Protein AF-A0A6G7J2C0-F1 (afdb_monomer)

Organism: NCBI:txid2698672

Radius of gyration: 21.56 Å; Cα contacts (8 Å, |Δi|>4): 26; chains: 1; bounding box: 56×35×56 Å

Structure (mmCIF, N/CA/C/O backbone):
data_AF-A0A6G7J2C0-F1
#
_entry.id   AF-A0A6G7J2C0-F1
#
loop_
_atom_site.group_PDB
_atom_site.id
_atom_site.type_symbol
_atom_site.label_atom_id
_atom_site.label_alt_id
_atom_site.label_comp_id
_atom_site.label_asym_id
_atom_site.label_entity_id
_atom_site.label_seq_id
_atom_site.pdbx_PDB_ins_code
_atom_site.Cartn_x
_atom_site.Cartn_y
_atom_site.Cartn_z
_atom_site.occupancy
_atom_site.B_iso_or_equiv
_atom_site.auth_seq_id
_atom_site.auth_comp_id
_atom_site.auth_asym_id
_atom_site.auth_atom_id
_atom_site.pdbx_PDB_model_num
ATOM 1 N N . MET A 1 1 ? -13.205 -16.203 35.565 1.00 45.34 1 MET A N 1
ATOM 2 C CA . MET A 1 1 ? -14.034 -15.531 34.541 1.00 45.34 1 MET A CA 1
ATOM 3 C C . MET A 1 1 ? -13.905 -14.036 34.755 1.00 45.34 1 MET A C 1
ATOM 5 O O . MET A 1 1 ? -14.518 -13.513 35.676 1.00 45.34 1 MET A O 1
ATOM 9 N N . ASP A 1 2 ? -13.045 -13.374 33.986 1.00 49.81 2 ASP A N 1
ATOM 10 C CA . ASP A 1 2 ? -12.829 -11.933 34.119 1.00 49.81 2 ASP A CA 1
ATOM 11 C C . ASP A 1 2 ? -14.037 -11.169 33.545 1.00 49.81 2 ASP A C 1
ATOM 13 O O . ASP A 1 2 ? -14.315 -11.217 32.341 1.00 49.81 2 ASP A O 1
ATOM 17 N N . ARG A 1 3 ? -14.827 -10.538 34.423 1.00 58.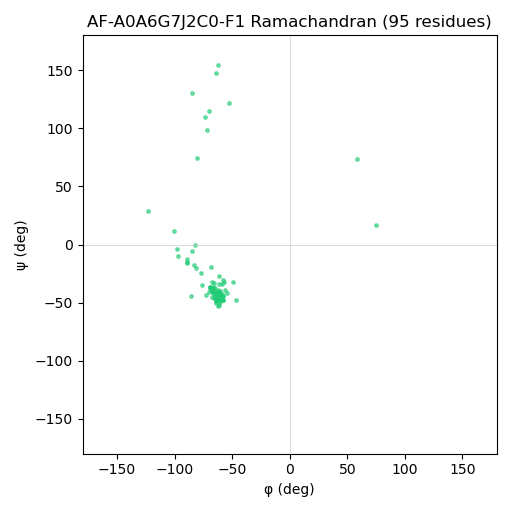06 3 ARG A N 1
ATOM 18 C CA . ARG A 1 3 ? -15.996 -9.733 34.041 1.00 58.06 3 ARG A CA 1
ATOM 19 C C . ARG A 1 3 ? -15.511 -8.356 33.600 1.00 58.06 3 ARG A C 1
ATOM 21 O O . ARG A 1 3 ? -15.701 -7.380 34.317 1.00 58.06 3 ARG A O 1
ATOM 28 N N . SER A 1 4 ? -14.923 -8.293 32.407 1.00 62.34 4 SER A N 1
ATOM 29 C CA . SER A 1 4 ? -14.561 -7.020 31.783 1.00 62.34 4 SER A CA 1
ATOM 30 C C . SER A 1 4 ? -15.774 -6.096 31.735 1.00 62.34 4 SER A C 1
ATOM 32 O O . SER A 1 4 ? -16.826 -6.440 31.175 1.00 62.34 4 SER A O 1
ATOM 34 N N . THR A 1 5 ? -15.636 -4.928 32.356 1.00 74.88 5 THR A N 1
ATOM 35 C CA . THR A 1 5 ? -16.702 -3.924 32.397 1.00 74.88 5 THR A CA 1
ATOM 36 C C . THR A 1 5 ? -17.028 -3.463 30.967 1.00 74.88 5 THR A C 1
ATOM 38 O O . THR A 1 5 ? -16.163 -3.519 30.084 1.00 74.88 5 THR A O 1
ATOM 41 N N . PRO A 1 6 ? -18.252 -2.978 30.678 1.00 75.88 6 PRO A N 1
ATOM 42 C CA . PRO A 1 6 ? -18.598 -2.445 29.354 1.00 75.88 6 PRO A CA 1
ATOM 43 C C . PRO A 1 6 ? -17.576 -1.419 28.826 1.00 75.88 6 PRO A C 1
ATOM 45 O O . PRO A 1 6 ? -17.292 -1.375 27.628 1.00 75.88 6 PRO A O 1
ATOM 48 N N . LEU A 1 7 ? -16.961 -0.658 29.738 1.00 78.81 7 LEU A N 1
ATOM 49 C CA . LEU A 1 7 ? -15.902 0.313 29.462 1.00 78.81 7 LEU A CA 1
ATOM 50 C C . LEU A 1 7 ? -14.600 -0.334 28.967 1.00 78.81 7 LEU A C 1
ATOM 52 O O . LEU A 1 7 ? -13.986 0.175 28.030 1.00 78.81 7 LEU A O 1
ATOM 56 N N . GLU A 1 8 ? -14.170 -1.454 29.544 1.00 78.31 8 GLU A N 1
ATOM 57 C CA . GLU A 1 8 ? -12.956 -2.158 29.104 1.00 78.31 8 GLU A CA 1
ATOM 58 C C . GLU A 1 8 ? -13.126 -2.786 27.724 1.00 78.31 8 GLU A C 1
ATOM 60 O O . GLU A 1 8 ? -12.226 -2.695 26.887 1.00 78.31 8 GLU A O 1
ATOM 65 N N . ARG A 1 9 ? -14.308 -3.341 27.439 1.00 75.69 9 ARG A N 1
ATOM 66 C CA . ARG A 1 9 ? -14.635 -3.861 26.103 1.00 75.69 9 ARG A CA 1
ATOM 67 C C . ARG A 1 9 ? -14.629 -2.752 25.053 1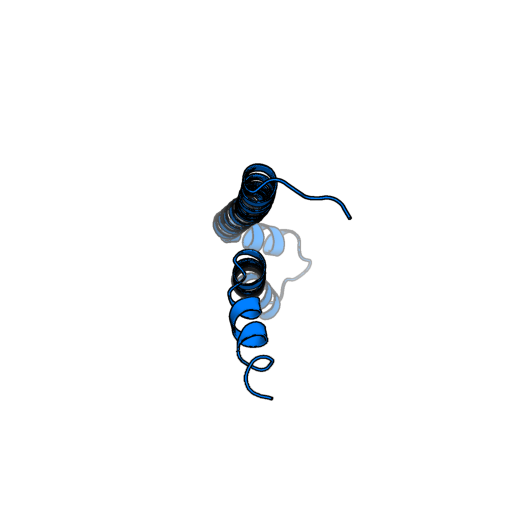.00 75.69 9 ARG A C 1
ATOM 69 O O . ARG A 1 9 ? -14.106 -2.945 23.955 1.00 75.69 9 ARG A O 1
ATOM 76 N N . ALA A 1 10 ? -15.166 -1.578 25.390 1.00 81.88 10 ALA A N 1
ATOM 77 C CA . ALA A 1 10 ? -15.110 -0.407 24.521 1.00 81.88 10 ALA A CA 1
ATOM 78 C C . ALA A 1 10 ? -13.661 0.061 24.292 1.00 81.88 10 ALA A C 1
ATOM 80 O O . ALA A 1 10 ? -13.265 0.288 23.146 1.00 81.88 10 ALA A O 1
ATOM 81 N N . LYS A 1 11 ? -12.835 0.123 25.348 1.00 84.19 11 LYS A N 1
ATOM 82 C CA . LYS A 1 11 ? -11.408 0.475 25.241 1.00 84.19 11 LYS A CA 1
ATOM 83 C C . LYS A 1 11 ? -10.630 -0.494 24.350 1.00 84.19 11 LYS A C 1
ATOM 85 O O . LYS A 1 11 ? -9.859 -0.039 23.507 1.00 84.19 11 LYS A O 1
ATOM 90 N N . GLN A 1 12 ? -10.846 -1.803 24.486 1.00 81.38 12 GLN A N 1
ATOM 91 C CA . GLN A 1 12 ? -10.182 -2.806 23.645 1.00 81.38 12 GLN A CA 1
ATOM 92 C C . GLN A 1 12 ? -10.533 -2.635 22.163 1.00 81.38 12 GLN A C 1
ATOM 94 O O . GLN A 1 12 ? -9.634 -2.642 21.321 1.00 81.38 12 GLN A O 1
ATOM 99 N N . LYS A 1 13 ? -11.813 -2.397 21.842 1.00 79.50 13 LYS A N 1
ATOM 100 C CA . LYS A 1 13 ? -12.249 -2.128 20.462 1.00 79.50 13 LYS A CA 1
ATOM 101 C C . LYS A 1 13 ? -11.603 -0.867 19.888 1.00 79.50 13 LYS A C 1
ATOM 103 O O . LYS A 1 13 ? -11.054 -0.907 18.791 1.00 79.50 13 LYS A O 1
ATOM 108 N N . VAL A 1 14 ? -11.610 0.235 20.640 1.00 85.50 14 VAL A N 1
ATOM 109 C CA . VAL A 1 14 ? -10.972 1.492 20.210 1.00 85.50 14 VAL A CA 1
ATOM 110 C C . VAL A 1 14 ? -9.471 1.301 19.994 1.00 85.50 14 VAL A C 1
ATOM 112 O O . VAL A 1 14 ? -8.923 1.816 19.022 1.00 85.50 14 VAL A O 1
ATOM 115 N N . ASN A 1 15 ? -8.798 0.541 20.861 1.00 87.56 15 ASN A N 1
ATOM 116 C CA . ASN A 1 15 ? -7.369 0.281 20.722 1.00 87.56 15 ASN A CA 1
ATOM 117 C C . ASN A 1 15 ? -7.046 -0.563 19.475 1.00 87.56 15 ASN A C 1
ATOM 119 O O . ASN A 1 15 ? -6.092 -0.257 18.760 1.00 87.56 15 ASN A O 1
ATOM 123 N N . ALA A 1 16 ? -7.862 -1.577 19.168 1.00 82.31 16 ALA A N 1
ATOM 124 C CA . ALA A 1 16 ? -7.718 -2.375 17.948 1.00 82.31 16 ALA A CA 1
ATOM 125 C C . ALA A 1 16 ? -7.874 -1.515 16.681 1.00 82.31 16 ALA A C 1
ATOM 127 O O . ALA A 1 16 ? -7.038 -1.577 15.780 1.00 82.31 16 ALA A O 1
ATOM 128 N N . ILE A 1 17 ? -8.885 -0.642 16.657 1.00 86.12 17 ILE A N 1
ATOM 129 C CA . ILE A 1 17 ? -9.131 0.297 15.555 1.00 86.12 17 ILE A CA 1
ATOM 130 C C . ILE A 1 17 ? -7.963 1.282 15.399 1.00 86.12 17 ILE A C 1
ATOM 132 O O . ILE A 1 17 ? -7.458 1.476 14.295 1.00 86.12 17 ILE A O 1
ATOM 136 N N . LYS A 1 18 ? -7.474 1.870 16.500 1.00 87.00 18 LYS A N 1
ATOM 137 C CA . LYS A 1 18 ? -6.304 2.768 16.475 1.00 87.00 18 LYS A CA 1
ATOM 138 C C . LYS A 1 18 ? -5.062 2.075 15.919 1.00 87.00 18 LYS A C 1
ATOM 140 O O . LYS A 1 18 ? -4.347 2.658 15.106 1.00 87.00 18 LYS A O 1
ATOM 145 N N . ARG A 1 19 ? -4.817 0.824 16.321 1.00 86.44 19 ARG A N 1
ATOM 146 C CA . ARG A 1 19 ? -3.692 0.032 15.811 1.00 86.44 19 ARG A CA 1
ATOM 147 C C . ARG A 1 19 ? -3.817 -0.211 14.307 1.00 86.44 19 ARG A C 1
ATOM 149 O O . ARG A 1 19 ? -2.818 -0.080 13.603 1.00 86.44 19 ARG A O 1
ATOM 156 N N . PHE A 1 20 ? -5.021 -0.496 13.814 1.00 88.56 20 PHE A N 1
ATOM 157 C CA . PHE A 1 20 ? -5.281 -0.633 12.381 1.00 88.56 20 PHE A CA 1
ATOM 158 C C . PHE A 1 20 ? -5.011 0.668 11.615 1.00 88.56 20 PHE A C 1
ATOM 160 O O . PHE A 1 20 ? -4.282 0.638 10.626 1.00 88.56 20 PHE A O 1
ATOM 167 N N . TYR A 1 21 ? -5.490 1.817 12.106 1.00 88.88 21 TYR A N 1
ATOM 168 C CA . TYR A 1 21 ? -5.205 3.114 11.478 1.00 88.88 21 TYR A CA 1
ATOM 169 C C . TYR A 1 21 ? -3.710 3.428 11.408 1.00 88.88 21 TYR A C 1
ATOM 171 O O . TYR A 1 21 ? -3.267 4.009 10.425 1.00 88.88 21 TYR A O 1
ATOM 179 N N . HIS A 1 22 ? -2.918 3.012 12.399 1.00 90.56 22 HIS A N 1
ATOM 180 C CA . HIS A 1 22 ? -1.466 3.168 12.337 1.00 90.56 22 HIS A CA 1
ATOM 181 C C . HIS A 1 22 ? -0.841 2.350 11.192 1.00 90.56 22 HIS A C 1
ATOM 183 O O . HIS A 1 22 ? -0.007 2.868 10.453 1.00 90.56 22 HIS A O 1
ATOM 189 N N . HIS A 1 23 ? -1.282 1.101 10.996 1.00 87.00 23 HIS A N 1
ATOM 190 C CA . HIS A 1 23 ? -0.804 0.256 9.892 1.00 87.00 23 HIS A CA 1
ATOM 191 C C . HIS A 1 23 ? -1.258 0.806 8.535 1.00 87.00 23 HIS A C 1
ATOM 193 O O . HIS A 1 23 ? -0.472 0.841 7.592 1.00 87.00 23 HIS A 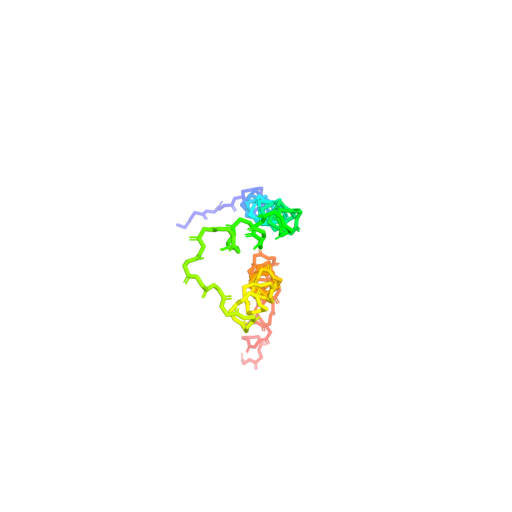O 1
ATOM 199 N N . LEU A 1 24 ? -2.501 1.289 8.453 1.00 91.56 24 LEU A N 1
ATOM 200 C CA . LEU A 1 24 ? -3.053 1.912 7.254 1.00 91.56 24 LEU A CA 1
ATOM 201 C C . LEU A 1 24 ? -2.304 3.201 6.887 1.00 91.56 24 LEU A C 1
ATOM 203 O O . LEU A 1 24 ? -1.948 3.393 5.729 1.00 91.56 24 LEU A O 1
ATOM 207 N N . ALA A 1 25 ? -2.038 4.065 7.869 1.00 91.69 25 ALA A N 1
ATOM 208 C CA . ALA A 1 25 ? -1.304 5.308 7.665 1.00 91.69 25 ALA A CA 1
ATOM 209 C C . ALA A 1 25 ? 0.129 5.040 7.192 1.00 91.69 25 ALA A C 1
ATOM 211 O O . ALA A 1 25 ? 0.571 5.654 6.224 1.00 91.69 25 ALA A O 1
ATOM 212 N N . LEU A 1 26 ? 0.829 4.089 7.822 1.00 92.62 26 LEU A N 1
ATOM 213 C CA . LEU A 1 26 ? 2.174 3.695 7.406 1.00 92.62 26 LEU A CA 1
ATOM 214 C C . LEU A 1 26 ? 2.174 3.136 5.979 1.00 92.62 26 LEU A C 1
ATOM 216 O O . LEU A 1 26 ? 3.028 3.502 5.177 1.00 92.62 26 LEU A O 1
ATOM 220 N N . PHE A 1 27 ? 1.199 2.293 5.645 1.00 91.75 27 PHE A N 1
ATOM 221 C CA . PHE A 1 27 ? 1.059 1.742 4.303 1.00 91.75 27 PHE A CA 1
ATOM 222 C C . PHE A 1 27 ? 0.822 2.826 3.245 1.00 91.75 27 PHE A C 1
ATOM 224 O O . PHE A 1 27 ? 1.506 2.831 2.220 1.00 91.75 27 PHE A O 1
ATOM 231 N N . PHE A 1 28 ? -0.106 3.756 3.490 1.00 92.44 28 PHE A N 1
ATOM 232 C CA . PHE A 1 28 ? -0.351 4.872 2.576 1.00 92.44 28 PHE A CA 1
ATOM 233 C C . PHE A 1 28 ? 0.880 5.760 2.435 1.00 92.44 28 PHE A C 1
ATOM 235 O O . PHE A 1 28 ? 1.226 6.137 1.320 1.00 92.44 28 PHE A O 1
ATOM 242 N N . PHE A 1 29 ? 1.560 6.056 3.543 1.00 94.19 29 PHE A N 1
ATOM 243 C CA . PHE A 1 29 ? 2.772 6.865 3.535 1.00 94.19 29 PHE A CA 1
ATOM 244 C C . PHE A 1 29 ? 3.882 6.205 2.709 1.00 94.19 29 PHE A C 1
ATOM 246 O O . PHE A 1 29 ? 4.401 6.822 1.783 1.00 94.19 29 PHE A O 1
ATOM 253 N N . LEU A 1 30 ? 4.197 4.933 2.973 1.00 92.50 30 LEU A N 1
ATOM 254 C CA . LEU A 1 30 ? 5.215 4.189 2.226 1.00 92.50 30 LEU A CA 1
ATOM 255 C C . LEU A 1 30 ? 4.850 4.040 0.746 1.00 92.50 30 LEU A C 1
ATOM 257 O O . LEU A 1 30 ? 5.709 4.225 -0.111 1.00 92.50 30 LEU A O 1
ATOM 261 N N . SER A 1 31 ? 3.584 3.755 0.438 1.00 91.38 31 SER A N 1
ATOM 262 C CA . SER A 1 31 ? 3.118 3.627 -0.947 1.00 91.38 31 SER A CA 1
ATOM 263 C C . SER A 1 31 ? 3.195 4.957 -1.692 1.00 91.38 31 SER A C 1
ATOM 265 O O . SER A 1 31 ? 3.645 4.993 -2.832 1.00 91.38 31 SER A O 1
ATOM 267 N N . ALA A 1 32 ? 2.807 6.064 -1.053 1.00 92.06 32 ALA A N 1
ATOM 268 C CA . ALA A 1 32 ? 2.908 7.396 -1.641 1.00 92.06 32 ALA A CA 1
ATOM 269 C C . ALA A 1 32 ? 4.369 7.791 -1.887 1.00 92.06 32 ALA A C 1
ATOM 271 O O . ALA A 1 32 ? 4.691 8.277 -2.968 1.00 92.06 32 ALA A O 1
ATOM 272 N N . VAL A 1 33 ? 5.258 7.532 -0.921 1.00 93.56 33 VAL A N 1
ATOM 273 C CA . VAL A 1 33 ? 6.700 7.777 -1.071 1.00 93.56 33 VAL A CA 1
ATOM 274 C C . VAL A 1 33 ? 7.283 6.929 -2.201 1.00 93.56 33 VAL A C 1
ATOM 276 O O . VAL A 1 33 ? 8.021 7.461 -3.024 1.00 93.56 33 VAL A O 1
ATOM 279 N N . LEU A 1 34 ? 6.923 5.644 -2.286 1.00 89.81 34 LEU A N 1
ATOM 280 C CA . LEU A 1 34 ? 7.375 4.740 -3.347 1.00 89.81 34 LEU A CA 1
ATOM 281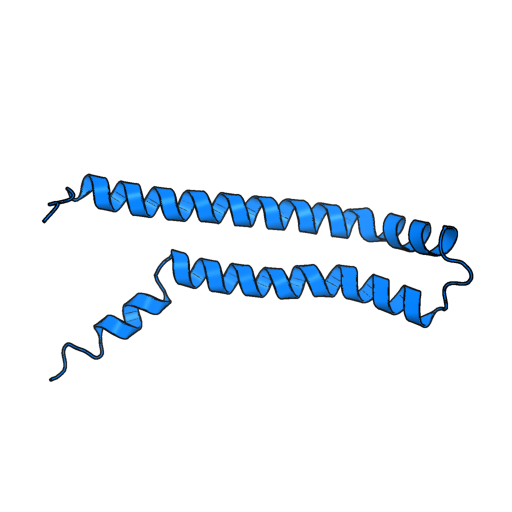 C C . LEU A 1 34 ? 6.896 5.188 -4.736 1.00 89.81 34 LEU A C 1
ATOM 283 O O . LEU A 1 34 ? 7.660 5.176 -5.697 1.00 89.81 34 LEU A O 1
ATOM 287 N N . LEU A 1 35 ? 5.632 5.601 -4.855 1.00 89.44 35 LEU A N 1
ATOM 288 C CA . LEU A 1 35 ? 5.077 6.083 -6.120 1.00 89.44 35 LEU A CA 1
ATOM 289 C C . LEU A 1 35 ? 5.680 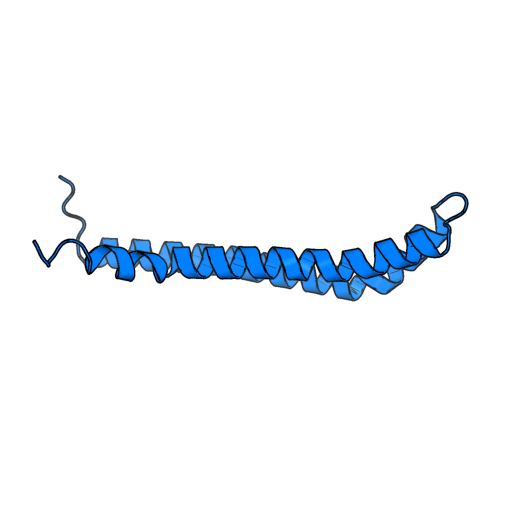7.431 -6.529 1.00 89.44 35 LEU A C 1
ATOM 291 O O . LEU A 1 35 ? 5.942 7.640 -7.712 1.00 89.44 35 LEU A O 1
ATOM 295 N N . ALA A 1 36 ? 5.948 8.320 -5.570 1.00 91.00 36 ALA A N 1
ATOM 296 C CA . ALA A 1 36 ? 6.638 9.582 -5.825 1.00 91.00 36 ALA A CA 1
ATOM 297 C C . ALA A 1 36 ? 8.096 9.360 -6.260 1.00 91.00 36 ALA A C 1
ATOM 299 O O . ALA A 1 36 ? 8.592 10.072 -7.131 1.00 91.00 36 ALA A O 1
ATOM 300 N N . SER A 1 37 ? 8.773 8.352 -5.700 1.00 88.88 37 SER A N 1
ATOM 301 C CA . SER A 1 37 ? 10.153 8.011 -6.054 1.00 88.88 37 SER A CA 1
ATOM 302 C C . SER A 1 37 ? 10.279 7.101 -7.280 1.00 88.88 37 SER A C 1
ATOM 304 O O . SER A 1 37 ? 11.396 6.912 -7.757 1.00 88.88 37 SER A O 1
ATOM 306 N N . LYS A 1 38 ? 9.168 6.600 -7.847 1.00 85.62 38 LYS A N 1
ATOM 307 C CA . LYS A 1 38 ? 9.126 5.692 -9.014 1.00 85.62 38 LYS A CA 1
ATOM 308 C C . LYS A 1 38 ? 10.024 6.145 -10.165 1.00 85.62 38 LYS A C 1
ATOM 310 O O . LYS A 1 38 ? 10.793 5.339 -10.676 1.00 85.62 38 LYS A O 1
ATOM 315 N N . GLY A 1 39 ? 9.952 7.422 -10.552 1.00 82.81 39 GLY A N 1
ATOM 316 C CA . GLY A 1 39 ? 10.764 7.968 -11.647 1.00 82.81 39 GLY A CA 1
ATOM 317 C C . GLY A 1 39 ? 12.266 7.853 -11.376 1.00 82.81 39 GLY A C 1
ATOM 318 O O . GLY A 1 39 ? 12.995 7.293 -12.190 1.00 82.81 39 GLY A O 1
ATOM 319 N N . GLY A 1 40 ? 12.704 8.288 -10.190 1.00 86.12 40 GLY A N 1
ATOM 320 C CA . GLY A 1 40 ? 14.106 8.192 -9.775 1.00 86.12 40 GLY A CA 1
ATOM 321 C C . GLY A 1 40 ? 14.575 6.753 -9.551 1.00 86.12 40 GLY A C 1
ATOM 322 O O . GLY A 1 40 ? 15.720 6.436 -9.840 1.00 86.12 40 GLY A O 1
ATOM 323 N N . LEU A 1 41 ? 13.694 5.859 -9.095 1.00 83.56 41 LEU A N 1
ATOM 324 C CA . LEU A 1 41 ? 13.991 4.432 -8.930 1.00 83.56 41 LEU A CA 1
ATOM 325 C C . LEU A 1 41 ? 14.252 3.749 -10.274 1.00 83.56 41 LEU A C 1
ATOM 327 O O . LEU A 1 41 ? 15.224 3.011 -10.399 1.00 83.56 41 LEU A O 1
ATOM 331 N N . VAL A 1 42 ? 13.414 4.001 -11.282 1.00 83.06 42 VAL A N 1
ATOM 332 C CA . VAL A 1 42 ? 13.586 3.420 -12.623 1.00 83.06 42 VAL A CA 1
ATOM 333 C C . VAL A 1 42 ? 14.854 3.951 -13.291 1.00 83.06 42 VAL A C 1
ATOM 335 O O . VAL A 1 42 ? 15.584 3.181 -13.915 1.00 83.06 42 VAL A O 1
ATOM 338 N N . GLU A 1 43 ? 15.144 5.241 -13.134 1.00 84.50 43 GLU A N 1
ATOM 339 C CA . GLU A 1 43 ? 16.363 5.861 -13.659 1.00 84.50 43 GLU A CA 1
ATOM 340 C C . GLU A 1 43 ? 17.621 5.337 -12.949 1.00 84.50 43 GLU A C 1
ATOM 342 O O . GLU A 1 43 ? 18.556 4.889 -13.610 1.00 84.50 43 GLU A O 1
ATOM 347 N N . TRP A 1 44 ? 17.594 5.234 -11.619 1.00 85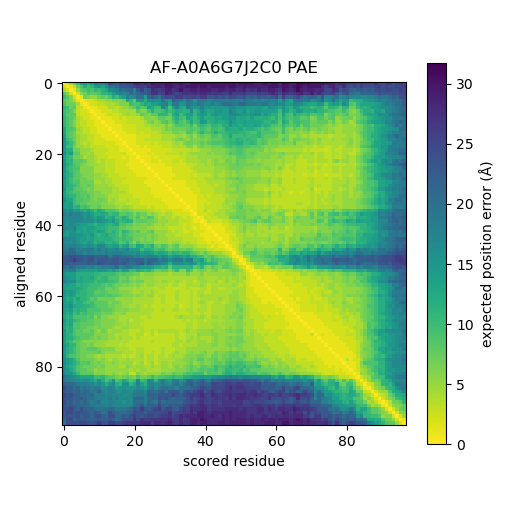.44 44 TRP A N 1
ATOM 348 C CA . TRP A 1 44 ? 18.678 4.641 -10.833 1.00 85.44 44 TRP A CA 1
ATOM 349 C C . TRP A 1 44 ? 18.930 3.170 -11.193 1.00 85.44 44 TRP A C 1
ATOM 351 O O . TRP A 1 44 ? 20.084 2.764 -11.352 1.00 85.44 44 TRP A O 1
ATOM 361 N N . VAL A 1 45 ? 17.867 2.372 -11.371 1.00 83.00 45 VAL A N 1
ATOM 362 C CA . VAL A 1 45 ? 17.966 0.979 -11.844 1.00 83.00 45 VAL A CA 1
ATOM 363 C C . VAL A 1 45 ? 18.583 0.941 -13.238 1.00 83.00 45 VAL A C 1
ATOM 365 O O . VAL A 1 45 ? 19.447 0.105 -13.490 1.00 83.00 45 VAL A O 1
ATOM 368 N N . LYS A 1 46 ? 18.189 1.845 -14.139 1.00 81.81 46 LYS A N 1
ATOM 369 C CA . LYS A 1 46 ? 18.755 1.924 -15.489 1.00 81.81 46 LYS A CA 1
ATOM 370 C C . LYS A 1 46 ? 20.254 2.249 -15.478 1.00 81.81 46 LYS A C 1
ATOM 372 O O . LYS A 1 46 ? 20.986 1.685 -16.284 1.00 81.81 46 LYS A O 1
ATOM 377 N N . GLU A 1 47 ? 20.701 3.129 -14.587 1.00 83.56 47 GLU A N 1
ATOM 378 C CA . GLU A 1 47 ? 22.109 3.534 -14.469 1.00 83.56 47 GLU A CA 1
ATOM 379 C C . GLU A 1 47 ? 22.990 2.483 -13.782 1.00 83.56 47 GLU A C 1
ATOM 381 O O . GLU A 1 47 ? 24.152 2.322 -14.150 1.00 83.56 47 GLU A O 1
ATOM 386 N N . ASN A 1 48 ? 22.451 1.754 -12.799 1.00 82.94 48 ASN A N 1
ATOM 387 C CA . ASN A 1 48 ? 23.218 0.794 -11.994 1.00 82.94 48 ASN A CA 1
ATOM 388 C C . ASN A 1 48 ? 23.102 -0.659 -12.475 1.00 82.94 48 ASN A C 1
ATOM 390 O O . ASN A 1 48 ? 23.840 -1.523 -12.001 1.00 82.94 48 ASN A O 1
ATOM 394 N N . SER A 1 49 ? 22.197 -0.957 -13.409 1.00 77.56 49 SER A N 1
ATOM 395 C CA . SER A 1 49 ? 22.083 -2.299 -13.986 1.00 77.56 49 SER A CA 1
ATOM 396 C C . SER A 1 49 ? 23.071 -2.472 -15.136 1.00 77.56 49 SER A C 1
ATOM 398 O O . SER A 1 49 ? 23.123 -1.664 -16.061 1.00 77.56 49 SER A O 1
ATOM 400 N N . ALA A 1 50 ? 23.840 -3.559 -15.121 1.00 65.75 50 ALA A N 1
ATOM 401 C CA . ALA A 1 50 ? 24.690 -3.934 -16.244 1.00 65.75 50 ALA A CA 1
ATOM 402 C C . ALA A 1 50 ? 23.807 -4.444 -17.400 1.00 65.75 50 ALA A C 1
ATOM 404 O O . ALA A 1 50 ? 23.376 -5.592 -17.380 1.00 65.75 50 ALA A O 1
ATOM 405 N N . ASN A 1 51 ? 23.526 -3.585 -18.387 1.00 64.44 51 ASN A N 1
ATOM 406 C CA . ASN A 1 51 ? 22.612 -3.832 -19.517 1.00 64.44 51 ASN A CA 1
ATOM 407 C C . ASN A 1 51 ? 21.166 -4.164 -19.103 1.00 64.44 51 ASN A C 1
ATOM 409 O O . ASN A 1 51 ? 20.732 -5.306 -19.247 1.00 64.44 51 ASN A O 1
ATOM 413 N N . PRO A 1 52 ? 20.382 -3.174 -18.643 1.00 68.50 52 PRO A N 1
ATOM 414 C CA . PRO A 1 52 ? 18.967 -3.387 -18.402 1.00 68.50 52 PRO A CA 1
ATOM 415 C C . PRO A 1 52 ? 18.257 -3.558 -19.747 1.00 68.50 52 PRO A C 1
ATOM 417 O O . PRO A 1 52 ? 18.199 -2.638 -20.571 1.00 68.50 52 PRO A O 1
ATOM 420 N N . ASP A 1 53 ? 17.709 -4.743 -19.984 1.00 82.12 53 ASP A N 1
ATOM 421 C CA . ASP A 1 53 ? 16.805 -4.972 -21.095 1.00 82.12 53 ASP A CA 1
ATOM 422 C C . ASP A 1 53 ? 15.523 -4.140 -20.907 1.00 82.12 53 ASP A C 1
ATOM 424 O O . ASP A 1 53 ? 15.066 -3.847 -19.797 1.00 82.12 53 ASP A O 1
ATOM 428 N N . LYS A 1 54 ? 14.932 -3.703 -22.024 1.00 84.38 54 LYS A N 1
ATOM 429 C CA . LYS A 1 54 ? 13.729 -2.854 -21.994 1.00 84.38 54 LYS A CA 1
ATOM 430 C C . LYS A 1 54 ? 12.541 -3.557 -21.330 1.00 84.38 54 LYS A C 1
ATOM 432 O O . LYS A 1 54 ? 11.658 -2.878 -20.805 1.00 84.38 54 LYS A O 1
ATOM 437 N N . GLU A 1 55 ? 12.499 -4.888 -21.370 1.00 87.69 55 GLU A N 1
ATOM 438 C CA . GLU A 1 55 ? 11.439 -5.672 -20.739 1.00 87.69 55 GLU A CA 1
ATOM 439 C C . GLU A 1 55 ? 11.575 -5.667 -19.218 1.00 87.69 55 GLU A C 1
ATOM 441 O O . GLU A 1 55 ? 10.580 -5.408 -18.538 1.00 87.69 55 GLU A O 1
ATOM 446 N N . PHE A 1 56 ? 12.788 -5.824 -18.688 1.00 86.12 56 PHE A N 1
ATOM 447 C CA . PHE A 1 56 ? 13.071 -5.710 -17.262 1.00 86.12 56 PHE A CA 1
ATOM 448 C C . PHE A 1 56 ? 12.690 -4.343 -16.698 1.00 86.12 56 PHE A C 1
ATOM 450 O O . PHE A 1 56 ? 11.982 -4.280 -15.695 1.00 86.12 56 PHE A O 1
ATOM 457 N N . LEU A 1 57 ? 13.057 -3.239 -17.360 1.00 85.50 57 LEU A N 1
ATOM 458 C CA . LEU A 1 57 ? 12.666 -1.900 -16.891 1.00 85.50 57 LEU A CA 1
ATOM 459 C 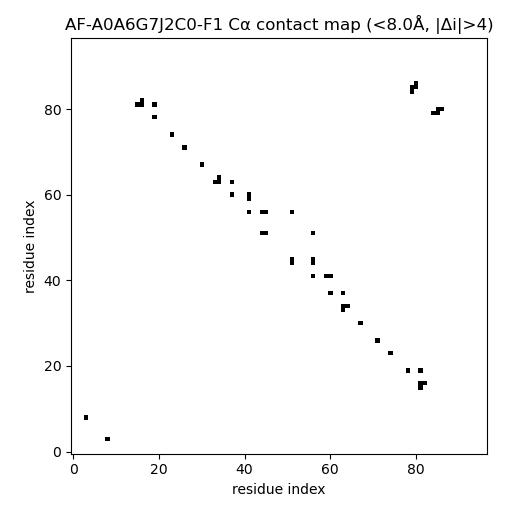C . LEU A 1 57 ? 11.142 -1.727 -16.862 1.00 85.50 57 LEU A C 1
ATOM 461 O O . LEU A 1 57 ? 10.600 -1.183 -15.900 1.00 85.50 57 LEU A O 1
ATOM 465 N N . LYS A 1 58 ? 10.437 -2.232 -17.882 1.00 88.00 58 LYS A N 1
ATOM 466 C CA . LYS A 1 58 ? 8.968 -2.193 -17.929 1.00 88.00 58 LYS A CA 1
ATOM 467 C C . LYS A 1 58 ? 8.343 -3.075 -16.845 1.00 88.00 58 LYS A C 1
ATOM 469 O O . LYS A 1 58 ? 7.324 -2.705 -16.265 1.00 88.00 58 LYS A O 1
ATOM 474 N N . TRP A 1 59 ? 8.949 -4.226 -16.560 1.00 88.94 59 TRP A N 1
ATOM 475 C CA . TRP A 1 59 ? 8.538 -5.103 -15.471 1.00 88.94 59 TRP A CA 1
ATOM 476 C C . TRP A 1 59 ? 8.717 -4.411 -14.116 1.00 88.94 59 TRP A C 1
ATOM 478 O O . TRP A 1 59 ? 7.762 -4.378 -13.342 1.00 88.94 59 TRP A O 1
ATOM 488 N N . VAL A 1 60 ? 9.873 -3.796 -13.842 1.00 87.19 60 VAL A N 1
ATOM 489 C CA . VAL A 1 60 ? 10.114 -3.041 -12.597 1.00 87.19 60 VAL A CA 1
ATOM 490 C C . VAL A 1 60 ? 9.083 -1.924 -12.440 1.00 87.19 60 VAL A C 1
ATOM 492 O O . VAL A 1 60 ? 8.447 -1.819 -11.391 1.00 87.19 60 VAL A O 1
ATOM 495 N N . ASP A 1 61 ? 8.853 -1.146 -13.500 1.00 87.81 61 ASP A N 1
ATOM 496 C CA . ASP A 1 61 ? 7.888 -0.046 -13.500 1.00 87.81 61 ASP A CA 1
ATOM 497 C C . ASP A 1 61 ? 6.467 -0.511 -13.142 1.00 87.81 61 ASP A C 1
ATOM 499 O O . ASP A 1 61 ? 5.787 0.098 -12.309 1.00 87.81 61 ASP A O 1
ATOM 503 N N . TRP A 1 62 ? 6.043 -1.636 -13.725 1.00 91.06 62 TRP A N 1
ATOM 504 C CA . TRP A 1 62 ? 4.737 -2.233 -13.458 1.00 91.06 62 TRP A CA 1
ATOM 505 C C . TRP A 1 62 ? 4.633 -2.809 -12.041 1.00 91.06 62 TRP A C 1
ATOM 507 O O . TRP A 1 62 ? 3.595 -2.672 -11.395 1.00 91.06 62 TRP A O 1
ATOM 517 N N . ASN A 1 63 ? 5.706 -3.407 -11.517 1.00 90.81 63 ASN A N 1
ATOM 518 C CA . ASN A 1 63 ? 5.725 -3.967 -10.163 1.00 90.81 63 ASN A CA 1
ATOM 519 C C . ASN A 1 63 ? 5.671 -2.884 -9.082 1.00 90.81 63 ASN A C 1
ATOM 521 O O . ASN A 1 63 ? 4.980 -3.075 -8.080 1.00 90.81 63 ASN A O 1
ATOM 525 N N . ILE A 1 64 ? 6.317 -1.733 -9.301 1.00 89.19 64 ILE A N 1
ATOM 526 C CA . ILE A 1 64 ? 6.225 -0.577 -8.392 1.00 89.19 64 ILE A CA 1
ATOM 527 C C . ILE A 1 64 ? 4.763 -0.137 -8.208 1.00 89.19 64 ILE A C 1
ATOM 529 O O . ILE A 1 64 ? 4.393 0.305 -7.123 1.00 89.19 64 ILE A O 1
ATOM 533 N N . LEU A 1 65 ? 3.917 -0.301 -9.231 1.00 89.19 65 LEU A N 1
ATOM 534 C CA . LEU A 1 65 ? 2.482 -0.024 -9.145 1.00 89.19 65 LEU A CA 1
ATOM 535 C C . LEU A 1 65 ? 1.677 -1.217 -8.596 1.00 89.19 65 LEU A C 1
ATOM 537 O O . LEU A 1 65 ? 0.802 -1.037 -7.749 1.00 89.19 65 LEU A O 1
ATOM 541 N N . ALA A 1 66 ? 1.964 -2.435 -9.060 1.00 91.06 66 ALA A N 1
ATOM 542 C CA . ALA A 1 66 ? 1.198 -3.630 -8.711 1.00 91.06 66 ALA A CA 1
ATOM 543 C C . ALA A 1 66 ? 1.347 -4.030 -7.233 1.00 91.06 66 ALA A C 1
ATOM 545 O O . ALA A 1 66 ? 0.366 -4.437 -6.608 1.00 91.06 66 ALA A O 1
ATOM 546 N N . ILE A 1 67 ? 2.544 -3.888 -6.653 1.00 90.31 67 ILE A N 1
ATOM 547 C CA . ILE A 1 67 ? 2.825 -4.283 -5.265 1.00 90.31 67 ILE A CA 1
ATOM 548 C C . ILE A 1 67 ? 1.964 -3.482 -4.268 1.00 90.31 67 ILE A C 1
ATOM 550 O O . ILE A 1 67 ? 1.258 -4.119 -3.480 1.00 90.31 67 ILE A O 1
ATOM 554 N N . PRO A 1 68 ? 1.934 -2.131 -4.297 1.00 90.81 68 PRO A N 1
ATOM 555 C CA . PRO A 1 68 ? 1.022 -1.353 -3.463 1.00 90.81 68 PRO A CA 1
ATOM 556 C C . PRO A 1 68 ? -0.445 -1.730 -3.667 1.00 90.81 68 PRO A C 1
ATOM 558 O O . PRO A 1 68 ? -1.186 -1.820 -2.698 1.00 90.81 68 PRO A O 1
ATOM 561 N N . ILE A 1 69 ? -0.883 -2.008 -4.897 1.00 91.19 69 ILE A N 1
ATOM 562 C CA . ILE A 1 69 ? -2.284 -2.376 -5.159 1.00 91.19 69 ILE A CA 1
ATOM 563 C C . ILE A 1 69 ? -2.645 -3.699 -4.468 1.00 91.19 69 ILE A C 1
ATOM 565 O O . ILE A 1 69 ? -3.655 -3.774 -3.763 1.00 91.19 69 ILE A O 1
ATOM 569 N N . ILE A 1 70 ? -1.808 -4.729 -4.623 1.00 93.12 70 ILE A N 1
ATOM 570 C CA . ILE A 1 70 ? -2.030 -6.048 -4.012 1.00 93.12 70 ILE A CA 1
ATOM 571 C C . ILE A 1 70 ? -2.019 -5.936 -2.483 1.00 93.12 70 ILE A C 1
ATOM 573 O O . ILE A 1 70 ? -2.928 -6.433 -1.815 1.00 93.12 70 ILE A O 1
ATOM 577 N N . TRP A 1 71 ? -1.033 -5.241 -1.914 1.00 89.44 71 TRP A N 1
ATOM 578 C CA . TRP A 1 71 ? -0.966 -5.028 -0.467 1.00 89.44 71 TRP A CA 1
ATOM 579 C C . TRP A 1 71 ? -2.118 -4.172 0.061 1.00 89.44 71 TRP A C 1
ATOM 581 O O . TRP A 1 71 ? -2.621 -4.431 1.155 1.00 89.44 71 TRP A O 1
ATOM 591 N N . GLY A 1 72 ? -2.597 -3.215 -0.733 1.00 91.50 72 GLY A N 1
ATOM 592 C CA . GLY A 1 72 ? -3.799 -2.446 -0.434 1.00 91.50 72 GLY A CA 1
ATOM 593 C C . GLY A 1 72 ? -5.013 -3.355 -0.255 1.00 91.50 72 GLY A C 1
ATOM 594 O O . GLY A 1 72 ? -5.730 -3.225 0.736 1.00 91.50 72 GLY A O 1
ATOM 595 N N . ALA A 1 73 ? -5.196 -4.343 -1.139 1.00 91.88 73 ALA A N 1
ATOM 596 C CA . ALA A 1 73 ? -6.265 -5.333 -1.005 1.00 91.88 73 ALA A CA 1
ATOM 597 C C . ALA A 1 73 ? -6.124 -6.180 0.276 1.00 91.88 73 ALA A C 1
ATOM 599 O O . ALA A 1 73 ? -7.109 -6.392 0.986 1.00 91.88 73 ALA A O 1
ATOM 600 N N . VAL A 1 74 ? -4.905 -6.603 0.628 1.00 90.94 74 VAL A N 1
ATOM 601 C CA . VAL A 1 74 ? -4.639 -7.339 1.881 1.00 90.94 74 VAL A CA 1
ATOM 602 C C . VAL A 1 74 ? -5.010 -6.501 3.110 1.00 90.94 74 VAL A C 1
ATOM 604 O O . VAL A 1 74 ? -5.631 -7.011 4.045 1.00 90.94 74 VAL A O 1
ATOM 607 N N . ILE A 1 75 ? -4.695 -5.203 3.111 1.00 90.19 75 ILE A N 1
ATOM 608 C CA . ILE A 1 75 ? -5.064 -4.302 4.212 1.00 90.19 75 ILE A CA 1
ATOM 609 C C . ILE A 1 75 ? -6.572 -4.080 4.286 1.00 90.19 75 ILE A C 1
ATOM 611 O O . ILE A 1 75 ? -7.111 -4.032 5.392 1.00 90.19 75 ILE A O 1
ATOM 615 N N . VAL A 1 76 ? -7.268 -3.985 3.151 1.00 89.00 76 VAL A N 1
ATOM 616 C CA . VAL A 1 76 ? -8.738 -3.910 3.133 1.00 89.00 76 VAL A CA 1
ATOM 617 C C . VAL A 1 76 ? -9.335 -5.140 3.815 1.00 89.00 76 VAL A C 1
ATOM 619 O O . VAL A 1 76 ? -10.157 -4.993 4.720 1.00 89.00 76 VAL A O 1
ATOM 622 N N . VAL A 1 77 ? -8.857 -6.339 3.468 1.00 88.19 77 VAL A N 1
ATOM 623 C CA . VAL A 1 77 ? -9.279 -7.589 4.118 1.00 88.19 77 VAL A CA 1
ATOM 624 C C . VAL A 1 77 ? -8.992 -7.543 5.623 1.00 88.19 77 VAL A C 1
ATOM 626 O O . VAL A 1 77 ? -9.884 -7.809 6.430 1.00 88.19 77 VAL A O 1
ATOM 629 N N . GLN A 1 78 ? -7.791 -7.124 6.026 1.00 86.69 78 GLN A N 1
ATOM 630 C CA . GLN A 1 78 ? -7.417 -6.993 7.439 1.00 86.69 78 GLN A CA 1
ATOM 631 C C . GLN A 1 78 ? -8.287 -5.971 8.193 1.00 86.69 78 GLN A C 1
ATOM 633 O O . GLN A 1 78 ? -8.608 -6.160 9.372 1.00 86.69 78 GLN A O 1
ATOM 638 N N . GLY A 1 79 ? -8.708 -4.903 7.516 1.00 86.12 79 GLY A N 1
ATOM 639 C CA . GLY A 1 79 ? -9.664 -3.927 8.027 1.00 86.12 79 GLY A CA 1
ATOM 640 C C . GLY A 1 79 ? -11.027 -4.562 8.260 1.00 86.12 79 GLY A C 1
ATOM 641 O O . GLY A 1 79 ? -11.550 -4.488 9.371 1.00 86.12 79 GLY A O 1
ATOM 642 N N . CYS A 1 80 ? -11.565 -5.272 7.266 1.00 85.12 80 CYS A N 1
ATOM 643 C CA . CYS A 1 80 ? -12.825 -6.007 7.397 1.00 85.12 80 CYS A CA 1
ATOM 644 C C . CYS A 1 80 ? -12.811 -6.976 8.594 1.00 85.12 80 CYS A C 1
ATOM 646 O O . CYS A 1 80 ? -13.785 -7.027 9.349 1.00 85.12 80 CYS A O 1
ATOM 648 N N . TYR A 1 81 ? -11.700 -7.685 8.822 1.00 81.69 81 TYR A N 1
ATOM 649 C CA . TYR A 1 81 ? -11.522 -8.524 10.014 1.00 81.69 81 TYR A CA 1
ATOM 650 C C . TYR A 1 81 ? -11.494 -7.708 11.312 1.00 81.69 81 TYR A C 1
ATOM 652 O O . TYR A 1 81 ? -12.181 -8.057 12.273 1.00 81.69 81 TYR A O 1
ATOM 660 N N . THR A 1 82 ? -10.749 -6.600 11.345 1.00 81.81 82 THR A N 1
ATOM 661 C CA . THR A 1 82 ? -10.590 -5.758 12.545 1.00 81.81 82 THR A CA 1
ATOM 662 C C . THR A 1 82 ? -11.898 -5.091 12.977 1.00 81.81 82 THR A C 1
ATOM 664 O O . THR A 1 82 ? -12.186 -5.000 14.172 1.00 81.81 82 THR A O 1
ATOM 667 N N . PHE A 1 83 ? -12.720 -4.658 12.020 1.00 80.12 83 PHE A N 1
ATOM 668 C CA . PHE A 1 83 ? -14.033 -4.063 12.288 1.00 80.12 83 PHE A CA 1
ATOM 669 C C . PHE A 1 83 ? -15.135 -5.109 12.526 1.00 80.12 83 PHE A C 1
ATOM 671 O O . PHE A 1 83 ? -16.271 -4.747 12.825 1.00 80.12 83 PHE A O 1
ATOM 678 N N . GLY A 1 84 ? -14.804 -6.403 12.458 1.00 68.88 84 GLY A N 1
ATOM 679 C CA . GLY A 1 84 ? -15.733 -7.491 12.752 1.00 68.88 84 GLY A CA 1
ATOM 680 C C . GLY A 1 84 ? -16.773 -7.741 11.660 1.00 68.88 84 GLY A C 1
ATOM 681 O O . GLY A 1 84 ? -17.744 -8.446 11.923 1.00 68.88 84 GLY A O 1
ATOM 682 N N . PHE A 1 85 ? -16.560 -7.229 10.442 1.00 61.66 85 PHE A N 1
ATOM 683 C CA . PHE A 1 85 ? -17.479 -7.404 9.311 1.00 61.66 85 PHE A CA 1
ATOM 684 C C . PHE A 1 85 ? -17.720 -8.891 8.992 1.00 61.66 85 PHE A C 1
ATOM 686 O O . PHE A 1 85 ? -18.815 -9.278 8.605 1.00 61.66 85 PHE A O 1
ATOM 693 N N . PHE A 1 86 ? -16.720 -9.746 9.240 1.00 53.47 86 PHE A N 1
ATOM 694 C CA . PHE A 1 86 ? -16.808 -11.197 9.031 1.00 53.47 86 PHE A CA 1
ATOM 695 C C . PHE A 1 86 ? -17.326 -11.996 10.245 1.00 53.47 86 PHE A C 1
ATOM 697 O O . PHE A 1 86 ? -17.645 -13.175 10.120 1.00 53.47 86 PHE A O 1
ATOM 704 N N . LEU A 1 87 ? -17.408 -11.391 11.438 1.00 52.47 87 LEU A N 1
ATOM 705 C CA . LEU A 1 87 ? -17.870 -12.078 12.656 1.00 52.47 87 LEU A CA 1
ATOM 706 C C . LEU A 1 87 ? -19.389 -11.990 12.857 1.00 52.47 87 LEU A C 1
ATOM 708 O O . LEU A 1 87 ? -19.939 -12.763 13.642 1.00 52.47 87 LEU A O 1
ATOM 712 N N . ASP A 1 88 ? -20.061 -11.081 12.151 1.00 52.12 88 ASP A N 1
ATOM 713 C CA . ASP A 1 88 ? -21.516 -10.914 12.232 1.00 52.12 88 ASP A CA 1
ATOM 714 C C . ASP A 1 88 ? -22.279 -11.996 11.443 1.00 52.12 88 ASP A C 1
ATOM 716 O O . ASP A 1 88 ? -23.401 -12.362 11.791 1.00 52.12 88 ASP A O 1
ATOM 720 N N . ASP A 1 89 ? -21.636 -12.596 10.436 1.00 53.88 89 ASP A N 1
ATOM 721 C CA . ASP A 1 89 ? -22.199 -13.716 9.674 1.00 53.88 89 ASP A CA 1
ATOM 722 C C . ASP A 1 89 ? -22.266 -15.008 10.515 1.00 53.88 89 ASP A C 1
ATOM 724 O O . ASP A 1 89 ? -23.290 -15.692 10.568 1.00 53.88 89 ASP A O 1
ATOM 728 N N . LYS A 1 90 ? -21.224 -15.287 11.313 1.00 46.22 90 LYS A N 1
ATOM 729 C CA . LYS A 1 90 ? -21.141 -16.509 12.135 1.00 46.22 90 LYS A CA 1
ATOM 730 C C . LYS A 1 90 ? -22.150 -16.553 13.292 1.00 46.22 90 LYS A C 1
ATOM 732 O O . LYS A 1 90 ? -22.428 -17.629 13.810 1.00 46.22 90 LYS A O 1
ATOM 737 N N . ARG A 1 91 ? -22.711 -15.411 13.712 1.00 50.56 91 ARG A N 1
ATOM 738 C CA . ARG A 1 91 ? -23.706 -15.356 14.801 1.00 50.56 91 ARG A CA 1
ATOM 739 C C . ARG A 1 91 ? -25.125 -15.709 14.329 1.00 50.56 91 ARG A C 1
ATOM 741 O O . ARG A 1 91 ? -25.944 -16.090 15.159 1.00 50.56 91 ARG A O 1
ATOM 748 N N . ARG A 1 92 ? -25.419 -15.624 13.025 1.00 52.00 92 ARG A N 1
ATOM 749 C CA . ARG A 1 92 ? -26.751 -15.940 12.473 1.00 52.00 92 ARG A CA 1
ATOM 750 C C . ARG A 1 92 ? -26.992 -17.428 12.208 1.00 52.00 92 ARG A C 1
ATOM 752 O O . ARG A 1 92 ? -28.148 -17.821 12.101 1.00 52.00 92 ARG A O 1
ATOM 759 N N . SER A 1 93 ? -25.952 -18.263 12.142 1.00 54.56 93 SER A N 1
ATOM 760 C CA . SER A 1 93 ? -26.107 -19.702 11.870 1.00 54.56 93 SER A CA 1
ATOM 761 C C . SER A 1 93 ? -26.310 -20.572 13.117 1.00 54.56 93 SER A C 1
ATOM 763 O O . SER A 1 93 ? -26.756 -21.706 12.990 1.00 54.56 93 SER A O 1
ATOM 765 N N . THR A 1 94 ? -26.033 -20.065 14.324 1.00 55.50 94 THR A N 1
ATOM 766 C CA . THR A 1 94 ? -26.162 -20.833 15.582 1.00 55.50 94 THR A CA 1
ATOM 767 C C . THR A 1 94 ? -27.464 -20.593 16.352 1.00 55.50 94 THR A C 1
ATOM 769 O O . THR A 1 94 ? -27.676 -21.234 17.372 1.00 55.50 94 THR A O 1
ATOM 772 N N . THR A 1 95 ? -28.332 -19.681 15.906 1.00 52.69 95 THR A N 1
ATOM 773 C CA . THR A 1 95 ? -29.631 -19.383 16.554 1.00 52.69 95 THR A CA 1
ATOM 774 C C . THR A 1 95 ? -30.833 -20.036 15.870 1.00 52.69 95 THR A C 1
ATOM 776 O O . THR A 1 95 ? -31.962 -19.671 16.172 1.00 52.69 95 THR A O 1
ATOM 779 N N . ASN A 1 96 ? -30.607 -20.977 14.949 1.00 49.44 96 ASN A N 1
A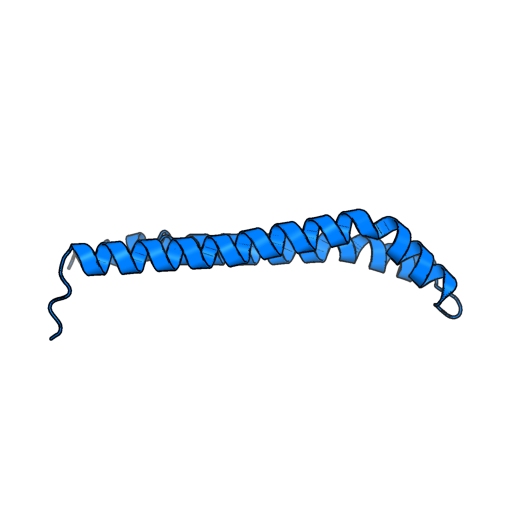TOM 780 C CA . ASN A 1 96 ? -31.665 -21.617 14.160 1.00 49.44 96 ASN A CA 1
ATOM 781 C C . ASN A 1 96 ? -31.687 -23.152 14.289 1.00 49.44 96 ASN A C 1
ATOM 783 O O . ASN A 1 96 ? -32.103 -23.822 13.349 1.00 49.44 96 ASN A O 1
ATOM 787 N N . ASN A 1 97 ? -31.241 -23.690 15.432 1.00 44.00 97 ASN A N 1
ATOM 788 C CA . ASN A 1 97 ? -31.370 -25.104 15.803 1.00 44.00 97 ASN A CA 1
ATOM 789 C C . ASN A 1 97 ? -31.910 -25.232 17.226 1.00 44.00 97 ASN A C 1
ATOM 791 O O . ASN A 1 97 ? -31.383 -24.508 18.103 1.00 44.00 97 ASN A O 1
#

pLDDT: mean 79.92, std 13.97, range [44.0, 94.19]

Nearest PDB structures (foldseek):
  4afl-assembly2_B  TM=5.800E-01  e=8.456E+00  Homo sapiens

Mean predicted aligned error: 10.01 Å

Secondary structure (DSSP, 8-state):
-----HHHHHHHHHHHHHHHHHHHHHHHH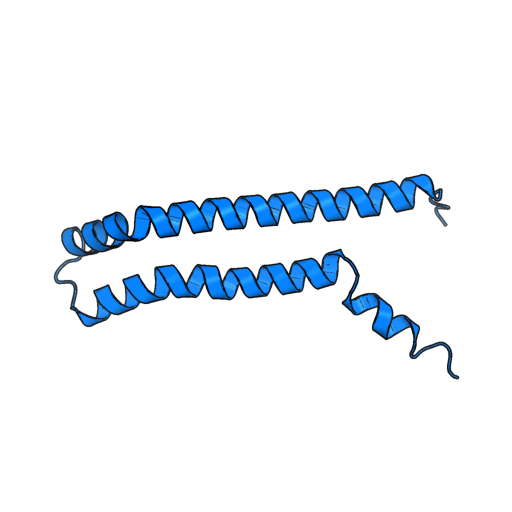HHHHHHHHHHHHHHHHHHHSSS--HHHHHHHHHHHHHHHHHHHHHHHHHHHHHTTTTTTTTTTSSS--

Foldseek 3Di:
DDPQDPVNVVVVLVVLVVVLVVVVVVLVVVLVVLVVCLVVVLVVCVVPDPDDDPVNSVVSSVCNVVVSVVVVVVSVVVVCVSNCVVVVVVVVVPVPD

InterPro domains:
  IPR025698 2TM domain [PF13239] (8-85)

Solvent-accessible surface area (backbone atoms only — not comparable to full-atom values): 5666 Å² total; per-residue (Å²): 132,86,80,72,48,77,64,54,55,51,50,52,52,53,50,54,52,52,53,48,51,53,54,51,50,50,49,53,51,53,44,50,52,50,60,70,41,42,67,60,50,54,52,49,49,56,72,71,37,90,79,66,50,74,64,56,56,53,49,52,58,50,44,68,54,49,51,52,52,54,53,47,53,54,48,51,53,52,46,40,56,74,73,38,68,68,57,62,61,66,61,66,72,71,76,78,121

Sequence (97 aa):
MDRSTPLERAKQKVNAIKRFYHHLALFFFLSAVLLASKGGLVEWVKENSANPDKEFLKWVDWNILAIPIIWGAVIVVQGCYTFGFFLDDKRRSTTNN